Protein AF-A0A7Y9SIY5-F1 (afdb_monomer_lite)

Foldseek 3Di:
DDPLVVLVVVLQLLVLQLVCLVVVVVLVVLVVPAPDPVRSLVCSCVVVVGDSVSSVVSVVDDPVCNPPVNSVVSVVVNVVSVVVNVVVVD

Secondary structure (DSSP, 8-state):
--HHHHHHHHHHHHHHHHHHHHTHHHHHHHHHH-SSHHHHHHHHHHHHT--HHHHHHHHT--GGGGSHHHHHHHHHHHHHHHHHHHHHT-

Structure (mmCIF, N/CA/C/O backbone):
data_AF-A0A7Y9SIY5-F1
#
_entry.id   AF-A0A7Y9SIY5-F1
#
loop_
_atom_site.group_PDB
_atom_site.id
_atom_site.type_symbol
_atom_site.label_atom_id
_atom_site.label_alt_id
_atom_site.label_comp_id
_atom_site.label_asym_id
_atom_site.label_entity_id
_atom_site.label_seq_id
_atom_site.pdbx_PDB_ins_code
_atom_site.Cartn_x
_atom_site.Cartn_y
_atom_site.Cartn_z
_atom_site.occupancy
_atom_site.B_iso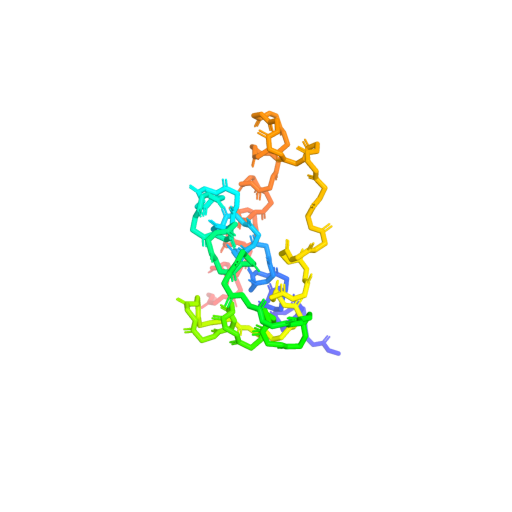_or_equiv
_atom_site.auth_seq_id
_atom_site.auth_comp_id
_atom_site.auth_asym_id
_atom_site.auth_atom_id
_atom_site.pdbx_PDB_model_num
ATOM 1 N N . MET A 1 1 ? -23.949 3.235 5.207 1.00 60.56 1 MET A N 1
ATOM 2 C CA . MET A 1 1 ? -22.765 2.435 5.580 1.00 60.56 1 MET A CA 1
ATOM 3 C C . MET A 1 1 ? -22.486 2.701 7.044 1.00 60.56 1 MET A C 1
ATOM 5 O O . MET A 1 1 ? -22.562 3.856 7.440 1.00 60.56 1 MET A O 1
ATOM 9 N N . ASP A 1 2 ? -22.266 1.647 7.822 1.00 86.69 2 ASP A N 1
ATOM 10 C CA . ASP A 1 2 ? -21.924 1.721 9.247 1.00 86.69 2 ASP A CA 1
ATOM 11 C C . ASP A 1 2 ? -20.527 2.353 9.444 1.00 86.69 2 ASP A C 1
ATOM 13 O O . ASP A 1 2 ? -19.631 2.141 8.621 1.00 86.69 2 ASP A O 1
ATOM 17 N N . GLU A 1 3 ? -20.340 3.134 10.512 1.00 86.81 3 GLU A N 1
ATOM 18 C CA . GLU A 1 3 ? -19.079 3.815 10.842 1.00 86.81 3 GLU A CA 1
ATOM 19 C C . GLU A 1 3 ? -17.920 2.817 10.942 1.00 86.81 3 GLU A C 1
ATOM 21 O O . GLU A 1 3 ? -16.831 3.064 10.416 1.00 86.81 3 GLU A O 1
ATOM 26 N N . ARG A 1 4 ? -18.175 1.643 11.525 1.00 88.00 4 ARG A N 1
ATOM 27 C CA . ARG A 1 4 ? -17.174 0.583 11.657 1.00 88.00 4 ARG A CA 1
ATOM 28 C C . ARG A 1 4 ? -16.723 0.037 10.302 1.00 88.00 4 ARG A C 1
ATOM 30 O O . ARG A 1 4 ? -15.534 -0.196 10.094 1.00 88.00 4 ARG A O 1
ATOM 37 N N . SER A 1 5 ? -17.647 -0.123 9.354 1.00 89.25 5 SER A N 1
ATOM 38 C CA . SER A 1 5 ? -17.313 -0.559 7.991 1.00 89.25 5 SER A CA 1
ATOM 39 C C . SER A 1 5 ? -16.407 0.451 7.286 1.00 89.25 5 SER A C 1
ATOM 41 O O . SER A 1 5 ? -15.486 0.054 6.574 1.00 89.25 5 SER A O 1
ATOM 43 N N . ASN A 1 6 ? -16.641 1.748 7.501 1.00 90.00 6 ASN A N 1
ATOM 44 C CA . ASN A 1 6 ? -15.793 2.799 6.941 1.00 90.00 6 ASN A CA 1
ATOM 45 C C . ASN A 1 6 ? -14.396 2.783 7.579 1.00 90.00 6 ASN A C 1
ATOM 47 O O . ASN A 1 6 ? -13.399 2.933 6.872 1.00 90.00 6 ASN A O 1
ATOM 51 N N . LEU A 1 7 ? -14.314 2.560 8.897 1.00 93.06 7 LEU A N 1
ATOM 52 C CA . LEU A 1 7 ? -13.041 2.424 9.606 1.00 93.06 7 LEU A CA 1
ATOM 53 C C . LEU A 1 7 ? -12.233 1.222 9.122 1.00 93.06 7 LEU A C 1
ATOM 55 O O . LEU A 1 7 ? -11.039 1.367 8.892 1.00 93.06 7 LEU A O 1
ATOM 59 N N . LEU A 1 8 ? -12.865 0.066 8.907 1.00 92.12 8 LEU A N 1
ATOM 60 C CA . LEU A 1 8 ? -12.184 -1.118 8.377 1.00 92.12 8 LEU A CA 1
ATOM 61 C C . LEU A 1 8 ? -11.635 -0.894 6.964 1.00 92.12 8 LEU A C 1
ATOM 63 O O . LEU A 1 8 ? -10.488 -1.245 6.694 1.00 92.12 8 LEU A O 1
ATOM 67 N N . ALA A 1 9 ? -12.419 -0.269 6.082 1.00 89.94 9 ALA A N 1
ATOM 68 C CA . ALA A 1 9 ? -11.964 0.055 4.731 1.00 89.94 9 ALA A CA 1
ATOM 69 C C . ALA A 1 9 ? -10.785 1.043 4.755 1.00 89.94 9 ALA A C 1
ATOM 71 O O . ALA A 1 9 ? -9.804 0.877 4.030 1.00 89.94 9 ALA A O 1
ATOM 72 N N . ARG A 1 10 ? -10.844 2.061 5.627 1.00 91.56 10 ARG A N 1
ATOM 73 C CA . ARG A 1 10 ? -9.740 3.013 5.792 1.00 91.56 10 ARG A CA 1
ATOM 74 C C . ARG A 1 10 ? -8.502 2.340 6.385 1.00 91.56 10 ARG A C 1
ATOM 76 O O . ARG A 1 10 ? -7.408 2.562 5.875 1.00 91.56 10 ARG A O 1
ATOM 83 N N . HIS A 1 11 ? -8.680 1.509 7.408 1.00 93.94 11 HIS A N 1
ATOM 84 C CA . HIS A 1 11 ? -7.618 0.731 8.039 1.00 93.94 11 HIS A CA 1
ATOM 85 C C . HIS A 1 11 ? -6.866 -0.119 7.014 1.00 93.94 11 HIS A C 1
ATOM 87 O O . HIS A 1 11 ? -5.641 -0.085 6.981 1.00 93.94 11 HIS A O 1
ATOM 93 N N . GLU A 1 12 ? -7.583 -0.832 6.142 1.00 90.88 12 GLU A N 1
ATOM 94 C CA . GLU A 1 12 ? -6.973 -1.660 5.101 1.00 90.88 12 GLU A CA 1
ATOM 95 C C . GLU A 1 12 ? -6.037 -0.845 4.193 1.00 90.88 12 GLU A C 1
ATOM 97 O O . GLU A 1 12 ? -4.879 -1.218 3.993 1.00 90.88 12 GLU A O 1
ATOM 102 N N . ILE A 1 13 ? -6.511 0.302 3.698 1.00 90.88 13 ILE A N 1
ATOM 103 C CA . ILE A 1 13 ? -5.739 1.169 2.798 1.00 90.88 13 ILE A CA 1
ATOM 104 C C . ILE A 1 13 ? -4.525 1.762 3.519 1.00 90.88 13 ILE A C 1
ATOM 106 O O . ILE A 1 13 ? -3.407 1.696 3.007 1.00 90.88 13 ILE A O 1
ATOM 110 N N . VAL A 1 14 ? -4.724 2.335 4.711 1.00 94.06 14 VAL A N 1
ATOM 111 C CA . VAL A 1 14 ? -3.650 3.005 5.464 1.00 94.06 14 VAL A CA 1
ATOM 112 C C . VAL A 1 14 ? -2.587 1.996 5.905 1.00 94.06 14 VAL A C 1
ATOM 114 O O . VAL A 1 14 ? -1.393 2.279 5.809 1.00 94.06 14 VAL A O 1
ATOM 117 N N . ARG A 1 15 ? -2.991 0.782 6.294 1.00 94.31 15 ARG A N 1
ATOM 118 C CA . ARG A 1 15 ? -2.066 -0.305 6.629 1.00 94.31 15 ARG A CA 1
ATOM 119 C C . ARG A 1 15 ? -1.238 -0.744 5.423 1.00 94.31 15 ARG A C 1
ATOM 121 O O . ARG A 1 15 ? -0.026 -0.914 5.549 1.00 94.31 15 ARG A O 1
ATOM 128 N N . ALA A 1 16 ? -1.864 -0.898 4.257 1.00 92.06 16 ALA A N 1
ATOM 129 C CA . ALA A 1 16 ? -1.157 -1.227 3.022 1.00 92.06 16 ALA A CA 1
ATOM 130 C C . ALA A 1 16 ? -0.156 -0.125 2.629 1.00 92.06 16 ALA A C 1
ATOM 132 O O . ALA A 1 16 ? 0.976 -0.420 2.243 1.00 92.06 16 ALA A O 1
ATOM 133 N N . TYR A 1 17 ? -0.539 1.145 2.798 1.00 93.81 17 TYR A N 1
ATOM 134 C CA . TYR A 1 17 ? 0.340 2.296 2.575 1.00 93.81 17 TYR A CA 1
ATOM 135 C C . TYR A 1 17 ? 1.544 2.272 3.509 1.00 93.81 17 TYR A C 1
ATOM 137 O O . TYR A 1 17 ? 2.675 2.400 3.047 1.00 93.81 17 TYR A O 1
ATOM 145 N N . MET A 1 18 ? 1.316 2.076 4.809 1.00 95.50 18 MET A N 1
ATOM 146 C CA . MET A 1 18 ? 2.389 2.010 5.797 1.00 95.50 18 MET A CA 1
ATOM 147 C C . MET A 1 18 ? 3.372 0.883 5.465 1.00 95.50 18 MET A C 1
ATOM 149 O O . MET A 1 18 ? 4.581 1.104 5.426 1.00 95.50 18 MET A O 1
ATOM 153 N N . TYR A 1 19 ? 2.851 -0.294 5.115 1.00 92.06 19 TYR A N 1
ATOM 154 C CA . TYR A 1 19 ? 3.678 -1.419 4.698 1.00 92.06 19 TYR A CA 1
ATOM 155 C C . TYR A 1 19 ? 4.527 -1.081 3.462 1.00 92.06 19 TYR A C 1
ATOM 157 O O . TYR A 1 19 ? 5.719 -1.390 3.431 1.00 92.06 19 TYR A O 1
ATOM 165 N N . ALA A 1 20 ? 3.948 -0.432 2.447 1.00 93.75 20 ALA A N 1
ATOM 166 C CA . ALA A 1 20 ? 4.678 -0.019 1.250 1.00 93.75 20 ALA A CA 1
ATOM 167 C C . ALA A 1 20 ? 5.778 1.011 1.552 1.00 93.75 20 ALA A C 1
ATOM 169 O O . ALA A 1 20 ? 6.868 0.915 0.986 1.00 93.75 20 ALA A O 1
ATOM 170 N N . LEU A 1 21 ? 5.523 1.955 2.465 1.00 94.69 21 LEU A N 1
ATOM 171 C CA . LEU A 1 21 ? 6.515 2.936 2.913 1.00 94.69 21 LEU A CA 1
ATOM 172 C C . LEU A 1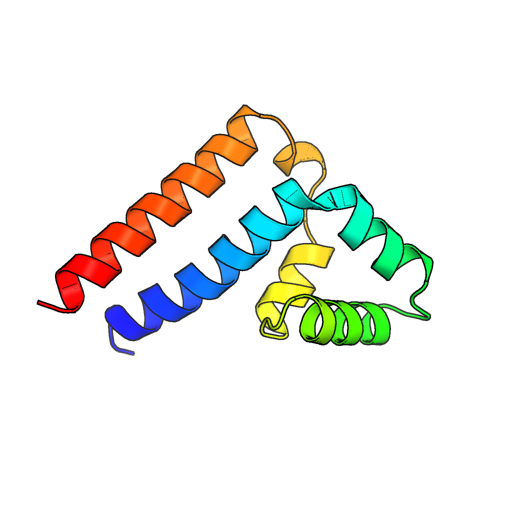 21 ? 7.709 2.263 3.608 1.00 94.69 21 LEU A C 1
ATOM 174 O O . LEU A 1 21 ? 8.851 2.649 3.370 1.00 94.69 21 LEU A O 1
ATOM 178 N N . GLU A 1 22 ? 7.462 1.224 4.407 1.00 93.44 22 GLU A N 1
ATOM 179 C CA . GLU A 1 22 ? 8.509 0.456 5.101 1.00 93.44 22 GLU A CA 1
ATOM 180 C C . GLU A 1 22 ? 9.251 -0.528 4.185 1.00 93.44 22 GLU A C 1
ATOM 182 O O . GLU A 1 22 ? 10.388 -0.905 4.465 1.00 93.44 22 GLU A O 1
ATOM 187 N N . ASN A 1 23 ? 8.633 -0.934 3.072 1.00 93.19 23 ASN A N 1
ATOM 188 C CA . ASN A 1 23 ? 9.136 -1.981 2.181 1.00 93.19 23 ASN A CA 1
ATOM 189 C C . ASN A 1 23 ? 9.328 -1.495 0.735 1.00 93.19 23 ASN A C 1
ATOM 191 O O . ASN A 1 23 ? 9.199 -2.285 -0.206 1.00 93.19 23 ASN A O 1
ATOM 195 N N . LEU A 1 24 ? 9.675 -0.217 0.538 1.00 93.62 24 LEU A N 1
ATOM 196 C CA . LEU A 1 24 ? 9.820 0.390 -0.793 1.00 93.62 24 LEU A CA 1
ATOM 197 C C . LEU A 1 24 ? 10.670 -0.438 -1.776 1.00 93.62 24 LEU A C 1
ATOM 199 O O . LEU A 1 24 ? 10.219 -0.632 -2.906 1.00 93.62 24 LEU A O 1
ATOM 203 N N . PRO A 1 25 ? 11.845 -0.989 -1.402 1.00 95.12 25 PRO A N 1
ATOM 204 C CA . PRO A 1 25 ? 12.639 -1.788 -2.337 1.00 95.12 25 PRO A CA 1
ATOM 205 C C . PRO A 1 25 ? 11.876 -2.997 -2.896 1.00 95.12 25 PRO A C 1
ATOM 207 O O . PRO A 1 25 ? 12.028 -3.341 -4.066 1.00 95.12 25 PRO A O 1
ATOM 210 N N . LYS A 1 26 ? 11.011 -3.616 -2.083 1.00 95.44 26 LYS A N 1
ATOM 211 C CA . LYS A 1 26 ? 10.185 -4.757 -2.492 1.00 95.44 26 LYS A CA 1
ATOM 212 C C . LYS A 1 26 ? 9.083 -4.326 -3.459 1.00 95.44 26 LYS A C 1
ATOM 214 O O . LYS A 1 26 ? 8.857 -5.012 -4.450 1.00 95.44 26 LYS A O 1
ATOM 219 N N . VAL A 1 27 ? 8.447 -3.178 -3.210 1.00 95.31 27 VAL A N 1
ATOM 220 C CA . VAL A 1 27 ? 7.456 -2.585 -4.126 1.00 95.31 27 VAL A CA 1
ATOM 221 C C . VAL A 1 27 ? 8.101 -2.279 -5.479 1.00 95.31 27 VAL A C 1
ATOM 223 O O . VAL A 1 27 ? 7.596 -2.708 -6.514 1.00 95.31 27 VAL A O 1
ATOM 226 N N . LEU A 1 28 ? 9.268 -1.627 -5.480 1.00 95.81 28 LEU A N 1
ATOM 227 C CA . LEU A 1 28 ? 9.996 -1.306 -6.709 1.00 95.81 28 LEU A CA 1
ATOM 228 C C . LEU A 1 28 ? 10.422 -2.559 -7.482 1.00 95.81 28 LEU A C 1
ATOM 230 O O . LEU A 1 28 ? 10.345 -2.564 -8.707 1.00 95.81 28 LEU A O 1
ATOM 234 N N . ALA A 1 29 ? 10.821 -3.631 -6.794 1.00 97.25 29 ALA A N 1
ATOM 235 C CA . ALA A 1 29 ? 11.162 -4.898 -7.438 1.00 97.25 29 ALA A CA 1
ATOM 236 C C . ALA A 1 29 ? 9.956 -5.542 -8.148 1.00 97.25 29 ALA A C 1
ATOM 238 O O . ALA A 1 29 ? 10.111 -6.109 -9.235 1.00 97.25 29 ALA A O 1
ATOM 239 N N . VAL A 1 30 ? 8.750 -5.433 -7.576 1.00 96.94 30 VAL A N 1
ATOM 240 C CA . VAL A 1 30 ? 7.514 -5.862 -8.248 1.00 96.94 30 VAL A CA 1
ATOM 241 C C . VAL A 1 30 ? 7.285 -5.019 -9.494 1.00 96.94 30 VAL A C 1
ATOM 243 O O . VAL A 1 30 ? 7.160 -5.585 -10.578 1.00 96.94 30 VAL A O 1
ATOM 246 N N . CYS A 1 31 ? 7.311 -3.690 -9.379 1.00 95.94 31 CYS A N 1
ATOM 247 C CA . CYS A 1 31 ? 7.102 -2.799 -10.522 1.00 95.94 31 CYS A CA 1
ATOM 248 C C . CYS A 1 31 ? 8.115 -3.063 -11.647 1.00 95.94 31 CYS A C 1
ATOM 250 O O . CYS A 1 31 ? 7.728 -3.211 -12.799 1.00 95.94 31 CYS A O 1
ATOM 252 N N . ALA A 1 32 ? 9.397 -3.212 -11.308 1.00 97.56 32 ALA A N 1
ATOM 253 C CA . ALA A 1 32 ? 10.473 -3.443 -12.272 1.00 97.56 32 ALA A CA 1
ATOM 254 C C . ALA A 1 32 ? 10.377 -4.788 -13.012 1.00 97.56 32 ALA A C 1
ATOM 256 O O . ALA A 1 32 ? 10.977 -4.948 -14.071 1.00 97.56 32 ALA A O 1
ATOM 257 N N . SER A 1 33 ? 9.656 -5.762 -12.452 1.00 97.31 33 SER A N 1
ATOM 258 C CA . SER A 1 33 ? 9.465 -7.088 -13.054 1.00 97.31 33 SER A CA 1
ATOM 259 C C . SER A 1 33 ? 8.064 -7.304 -13.632 1.00 97.31 33 SER A C 1
ATOM 261 O O . SER A 1 33 ? 7.779 -8.402 -14.102 1.00 97.31 33 SER A O 1
ATOM 263 N N . SER A 1 34 ? 7.185 -6.301 -13.559 1.00 98.12 34 SER A N 1
ATOM 264 C CA . SER A 1 34 ? 5.810 -6.391 -14.065 1.00 98.12 34 SER A CA 1
ATOM 265 C C . SER A 1 34 ? 5.740 -5.962 -15.525 1.00 98.12 34 SER A C 1
ATOM 267 O O . SER A 1 34 ? 6.505 -5.104 -15.964 1.00 98.12 34 SER A O 1
ATOM 269 N N . ARG A 1 35 ? 4.824 -6.563 -16.287 1.00 97.75 35 ARG A N 1
ATOM 270 C CA . ARG A 1 35 ? 4.664 -6.265 -17.721 1.00 97.75 35 ARG A CA 1
ATOM 271 C C . ARG A 1 35 ? 3.972 -4.930 -17.973 1.00 97.75 35 ARG A C 1
ATOM 273 O O . ARG A 1 35 ? 4.336 -4.219 -18.904 1.00 97.75 35 ARG A O 1
ATOM 280 N N . ASP A 1 36 ? 2.970 -4.623 -17.162 1.00 97.56 36 ASP A N 1
ATOM 281 C CA . ASP A 1 36 ? 2.119 -3.443 -17.263 1.00 97.56 36 ASP A CA 1
ATOM 282 C C . ASP A 1 36 ? 1.527 -3.089 -15.884 1.00 97.56 36 ASP A C 1
ATOM 284 O O . ASP A 1 36 ? 1.815 -3.741 -14.875 1.00 97.56 36 ASP A O 1
ATOM 288 N N . GLU A 1 37 ? 0.727 -2.022 -15.829 1.00 96.00 37 GLU A N 1
ATOM 289 C CA . GLU A 1 37 ? 0.080 -1.546 -14.599 1.00 96.00 37 GLU A CA 1
ATOM 290 C C . GLU A 1 37 ? -0.869 -2.596 -14.003 1.00 96.00 37 GLU A C 1
ATOM 292 O O . GLU A 1 37 ? -0.859 -2.814 -12.793 1.00 96.00 37 GLU A O 1
ATOM 297 N N . THR A 1 38 ? -1.642 -3.297 -14.837 1.00 97.31 38 THR A N 1
ATOM 298 C CA . THR A 1 38 ? -2.587 -4.328 -14.385 1.00 97.31 38 THR A CA 1
ATOM 299 C C . THR A 1 38 ? -1.862 -5.513 -13.744 1.00 97.31 38 THR A C 1
ATOM 301 O O . THR A 1 38 ? -2.269 -5.987 -12.682 1.00 97.31 38 THR A O 1
ATOM 304 N N . ASP A 1 39 ? -0.758 -5.960 -14.342 1.00 98.06 39 ASP A N 1
ATOM 305 C CA . ASP A 1 39 ? 0.118 -6.994 -13.791 1.00 98.06 39 ASP A CA 1
ATOM 306 C C . ASP A 1 39 ? 0.758 -6.539 -12.471 1.00 98.06 39 ASP A C 1
ATOM 308 O O . ASP A 1 39 ? 0.756 -7.285 -11.492 1.00 98.06 39 ASP A O 1
ATOM 312 N N . ALA A 1 40 ? 1.231 -5.291 -12.390 1.00 97.62 40 ALA A N 1
ATOM 313 C CA . ALA A 1 40 ? 1.785 -4.741 -11.154 1.00 97.62 40 ALA A CA 1
ATOM 314 C C . ALA A 1 40 ? 0.746 -4.716 -10.022 1.00 97.62 40 ALA A C 1
ATOM 316 O O . ALA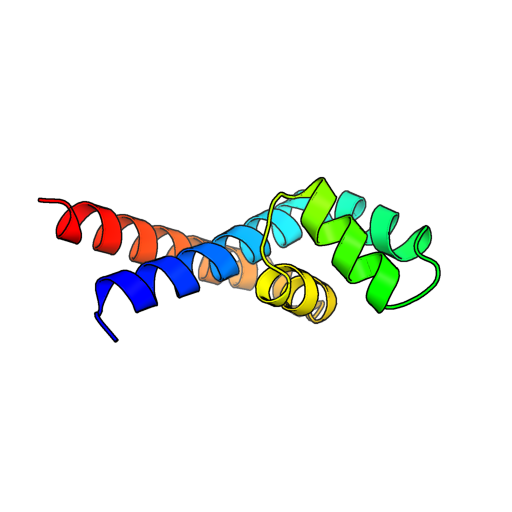 A 1 40 ? 1.045 -5.165 -8.913 1.00 97.62 40 ALA A O 1
ATOM 317 N N . VAL A 1 41 ? -0.483 -4.261 -10.297 1.00 97.31 41 VAL A N 1
ATOM 318 C CA . VAL A 1 41 ? -1.593 -4.286 -9.332 1.00 97.31 41 VAL A CA 1
ATOM 319 C C . VAL A 1 41 ? -1.844 -5.710 -8.849 1.00 97.31 41 VAL A C 1
ATOM 321 O O . VAL A 1 41 ? -1.837 -5.953 -7.642 1.00 97.31 41 VAL A O 1
ATOM 324 N N . GLN A 1 42 ? -2.016 -6.667 -9.763 1.00 97.69 42 GLN A N 1
ATOM 325 C CA . GLN A 1 42 ? -2.303 -8.053 -9.395 1.00 97.69 42 GLN A CA 1
ATOM 326 C C . GLN A 1 42 ? -1.182 -8.665 -8.544 1.00 97.69 42 GLN A C 1
ATOM 328 O O . GLN A 1 42 ? -1.447 -9.283 -7.513 1.00 97.69 42 GLN A O 1
ATOM 333 N N . ARG A 1 43 ? 0.078 -8.431 -8.914 1.00 97.44 43 ARG A N 1
ATOM 334 C CA . ARG A 1 43 ? 1.236 -8.952 -8.178 1.00 97.44 43 ARG A CA 1
ATOM 335 C C . ARG A 1 43 ? 1.386 -8.316 -6.800 1.00 97.44 43 ARG A C 1
ATOM 337 O O . ARG A 1 43 ? 1.734 -9.017 -5.854 1.00 97.44 43 ARG A O 1
ATOM 344 N N . LEU A 1 44 ? 1.104 -7.021 -6.651 1.00 95.25 44 LEU A N 1
ATOM 345 C CA . LEU A 1 44 ? 1.089 -6.358 -5.342 1.00 95.25 44 LEU A CA 1
ATOM 346 C C . LEU A 1 44 ? -0.028 -6.905 -4.447 1.00 95.25 44 LEU A C 1
ATOM 348 O O . LEU A 1 44 ? 0.215 -7.155 -3.266 1.00 95.25 44 LEU A O 1
ATOM 352 N N . ARG A 1 45 ? -1.222 -7.142 -5.006 1.00 95.56 45 ARG A N 1
ATOM 353 C CA . ARG A 1 45 ? -2.338 -7.766 -4.279 1.00 95.56 45 ARG A CA 1
ATOM 354 C C . ARG A 1 45 ? -1.957 -9.133 -3.737 1.00 95.56 45 ARG A C 1
ATOM 356 O O . ARG A 1 45 ? -2.159 -9.386 -2.555 1.00 95.56 45 ARG A O 1
ATOM 363 N N . GLU A 1 46 ? -1.393 -9.994 -4.579 1.00 94.38 46 GLU A N 1
ATOM 364 C CA . GLU A 1 46 ? -0.989 -11.349 -4.193 1.00 94.38 46 GLU A CA 1
ATOM 365 C C . GLU A 1 46 ? 0.159 -11.336 -3.181 1.00 94.38 46 GLU A C 1
ATOM 367 O O . GLU A 1 46 ? 0.108 -12.031 -2.168 1.00 94.38 46 GLU A O 1
ATOM 372 N N . LEU A 1 47 ? 1.183 -10.513 -3.422 1.00 90.19 47 LEU A N 1
ATOM 373 C CA . LEU A 1 47 ? 2.376 -10.457 -2.580 1.00 90.19 47 LEU A CA 1
ATOM 374 C C . LEU A 1 47 ? 2.091 -9.914 -1.177 1.00 90.19 47 LEU A C 1
ATOM 376 O O . LEU A 1 47 ? 2.766 -10.305 -0.221 1.00 90.19 47 LEU A O 1
ATOM 380 N N . PHE A 1 48 ? 1.137 -8.990 -1.064 1.00 86.88 48 PHE A N 1
ATOM 381 C CA . PHE A 1 48 ? 0.830 -8.299 0.187 1.00 86.88 48 PHE A CA 1
ATOM 382 C C . PHE A 1 48 ? -0.521 -8.681 0.793 1.00 86.88 48 PHE A C 1
ATOM 384 O O . PHE A 1 48 ? -0.814 -8.247 1.903 1.00 86.88 48 PHE A O 1
ATOM 391 N N . ASN A 1 49 ? -1.303 -9.529 0.120 1.00 90.44 49 ASN A N 1
ATOM 392 C CA . ASN A 1 49 ? -2.651 -9.932 0.521 1.00 90.44 49 ASN A CA 1
ATOM 393 C C . ASN A 1 49 ? -3.561 -8.723 0.821 1.00 90.44 49 ASN A C 1
ATOM 395 O O . ASN A 1 49 ? -4.133 -8.604 1.905 1.00 90.44 49 ASN A O 1
ATOM 399 N N . ILE A 1 50 ? -3.646 -7.807 -0.145 1.00 91.31 50 ILE A N 1
ATOM 400 C CA . ILE A 1 50 ? -4.400 -6.546 -0.055 1.00 91.31 50 ILE A CA 1
ATOM 401 C C . ILE A 1 50 ? -5.443 -6.437 -1.172 1.00 91.31 50 ILE A C 1
ATOM 403 O O . ILE A 1 50 ? -5.333 -7.097 -2.212 1.00 91.31 50 ILE A O 1
ATOM 407 N N . SER A 1 51 ? -6.452 -5.581 -0.986 1.00 92.88 51 SER A N 1
ATOM 408 C CA . SER A 1 51 ? -7.391 -5.250 -2.060 1.00 92.88 51 SER A CA 1
ATOM 409 C C . SER A 1 51 ? -6.722 -4.552 -3.242 1.00 92.88 51 SER A C 1
ATOM 411 O O . SER A 1 51 ? -5.636 -3.977 -3.165 1.00 92.88 51 SER A O 1
ATOM 413 N N . GLU A 1 52 ? -7.438 -4.569 -4.360 1.00 94.19 52 GLU A N 1
ATOM 414 C CA . GLU A 1 52 ? -7.072 -3.851 -5.577 1.00 94.19 52 GLU A CA 1
ATOM 415 C C . GLU A 1 52 ? -6.951 -2.343 -5.359 1.00 94.19 52 GLU A C 1
ATOM 417 O O . GLU A 1 52 ? -5.996 -1.736 -5.828 1.00 94.19 52 GLU A O 1
ATOM 422 N N . ILE A 1 53 ? -7.862 -1.760 -4.574 1.00 91.75 53 ILE A N 1
ATOM 423 C CA . ILE A 1 53 ? -7.854 -0.330 -4.239 1.00 91.75 53 ILE A CA 1
ATOM 424 C C . ILE A 1 53 ? -6.578 0.029 -3.469 1.00 91.75 53 ILE A C 1
ATOM 426 O O . ILE A 1 53 ? -5.941 1.044 -3.750 1.00 91.75 53 ILE A O 1
ATOM 430 N N . ALA A 1 54 ? -6.180 -0.808 -2.510 1.00 92.50 54 ALA A N 1
ATOM 431 C CA . ALA A 1 54 ? -4.951 -0.604 -1.757 1.00 92.50 54 ALA A CA 1
ATOM 432 C C . ALA A 1 54 ? -3.702 -0.749 -2.645 1.00 92.50 54 ALA A C 1
ATOM 434 O O . ALA A 1 54 ? -2.789 0.072 -2.550 1.00 92.50 54 ALA A O 1
ATOM 435 N N . ALA A 1 55 ? -3.670 -1.749 -3.531 1.00 95.25 55 ALA A N 1
ATOM 436 C CA . ALA A 1 55 ? -2.567 -1.956 -4.469 1.00 95.25 55 ALA A CA 1
ATOM 437 C C . ALA A 1 55 ? -2.413 -0.793 -5.466 1.00 95.25 55 ALA A C 1
ATOM 439 O O . ALA A 1 55 ? -1.302 -0.295 -5.652 1.00 95.25 55 ALA A O 1
ATOM 440 N N . ASP A 1 56 ? -3.514 -0.314 -6.049 1.00 94.56 56 ASP A N 1
ATOM 441 C CA . ASP A 1 56 ? -3.521 0.870 -6.919 1.00 94.56 56 ASP A CA 1
ATOM 442 C C . ASP A 1 56 ? -3.037 2.119 -6.163 1.00 94.56 56 ASP A C 1
ATOM 444 O O . ASP A 1 56 ? -2.186 2.868 -6.648 1.00 94.56 56 ASP A O 1
ATOM 448 N N . GLY A 1 57 ? -3.485 2.303 -4.918 1.00 92.62 57 GLY A N 1
ATOM 449 C CA . GLY A 1 57 ? -3.025 3.405 -4.078 1.00 92.62 57 GLY A CA 1
ATOM 450 C C . GLY A 1 57 ? -1.517 3.372 -3.787 1.00 92.62 57 GLY A C 1
ATOM 451 O O . GLY A 1 57 ? -0.867 4.421 -3.814 1.00 92.62 57 GLY A O 1
ATOM 452 N N . ILE A 1 58 ? -0.933 2.183 -3.585 1.00 94.25 58 ILE A N 1
ATOM 453 C CA . ILE A 1 58 ? 0.523 2.012 -3.437 1.00 94.25 58 ILE A CA 1
ATOM 454 C C . ILE A 1 58 ? 1.258 2.463 -4.704 1.00 94.25 58 ILE A C 1
ATOM 456 O O . ILE A 1 58 ? 2.249 3.187 -4.603 1.00 94.25 58 ILE A O 1
ATOM 460 N N . LEU A 1 59 ? 0.779 2.080 -5.892 1.00 94.81 59 LEU A N 1
ATOM 461 C CA . LEU A 1 59 ? 1.399 2.474 -7.165 1.00 94.81 59 LEU A CA 1
ATOM 462 C C . LEU A 1 59 ? 1.357 3.989 -7.403 1.00 94.81 59 LEU A C 1
ATOM 464 O O . LEU A 1 59 ? 2.228 4.535 -8.079 1.00 94.81 59 LEU A O 1
ATOM 468 N N . ARG A 1 60 ? 0.379 4.682 -6.813 1.00 93.81 60 ARG A N 1
ATOM 469 C CA . ARG A 1 60 ? 0.214 6.142 -6.894 1.00 93.81 60 ARG A CA 1
ATOM 470 C C . ARG A 1 60 ? 0.926 6.904 -5.770 1.00 93.81 60 ARG A C 1
ATOM 472 O O . ARG A 1 60 ? 0.756 8.124 -5.662 1.00 93.81 60 ARG A O 1
ATOM 479 N N . LEU A 1 61 ? 1.716 6.232 -4.924 1.00 92.81 61 LEU A N 1
ATOM 480 C CA . LEU A 1 61 ? 2.467 6.898 -3.861 1.00 92.81 61 LEU A CA 1
ATOM 481 C C . LEU A 1 61 ? 3.447 7.921 -4.436 1.00 92.81 61 LEU A C 1
ATOM 483 O O . LEU A 1 61 ? 4.310 7.632 -5.261 1.00 92.81 61 LEU A O 1
ATOM 487 N N . GLN A 1 62 ? 3.340 9.145 -3.937 1.00 94.19 62 GLN A N 1
ATOM 488 C CA . GLN A 1 62 ? 4.257 10.219 -4.287 1.00 94.19 62 GLN A CA 1
ATOM 489 C C . GLN A 1 62 ? 5.541 10.107 -3.465 1.00 94.19 62 GLN A C 1
ATOM 491 O O . GLN A 1 62 ? 5.487 9.873 -2.259 1.00 94.19 62 GLN A O 1
ATOM 496 N N . VAL A 1 63 ? 6.690 10.387 -4.089 1.00 94.12 63 VAL A N 1
ATOM 497 C CA . VAL A 1 63 ? 8.023 10.335 -3.449 1.00 94.12 63 VAL A CA 1
ATOM 498 C C . VAL A 1 63 ? 8.099 11.177 -2.163 1.00 94.12 63 VAL A C 1
ATOM 500 O O . VAL A 1 63 ? 8.788 10.813 -1.214 1.00 94.12 63 VAL A O 1
ATOM 503 N N . ILE A 1 64 ? 7.326 12.265 -2.073 1.00 95.56 64 ILE A N 1
ATOM 504 C CA . ILE A 1 64 ? 7.233 13.104 -0.867 1.00 95.56 64 ILE A CA 1
ATOM 505 C C . ILE A 1 64 ? 6.789 12.318 0.383 1.00 95.56 64 ILE A C 1
ATOM 507 O O . ILE A 1 64 ? 7.155 12.679 1.498 1.00 95.56 64 ILE A O 1
ATOM 511 N N . ARG A 1 65 ? 6.030 11.224 0.221 1.00 93.75 65 ARG A N 1
ATOM 512 C CA . ARG A 1 65 ? 5.496 10.414 1.329 1.00 93.75 65 ARG A CA 1
ATOM 513 C C . ARG A 1 65 ? 6.562 9.611 2.074 1.00 93.75 65 ARG A C 1
ATOM 515 O O . ARG A 1 65 ? 6.293 9.178 3.186 1.00 93.75 65 ARG A O 1
ATOM 522 N N . PHE A 1 66 ? 7.760 9.467 1.508 1.00 94.50 66 PHE A N 1
ATOM 523 C CA . PHE A 1 66 ? 8.888 8.778 2.145 1.00 94.50 66 PHE A CA 1
ATOM 524 C C . PHE A 1 66 ? 9.714 9.686 3.069 1.00 94.50 66 PHE A C 1
ATOM 526 O O . PHE A 1 66 ? 10.650 9.220 3.715 1.00 94.50 66 PH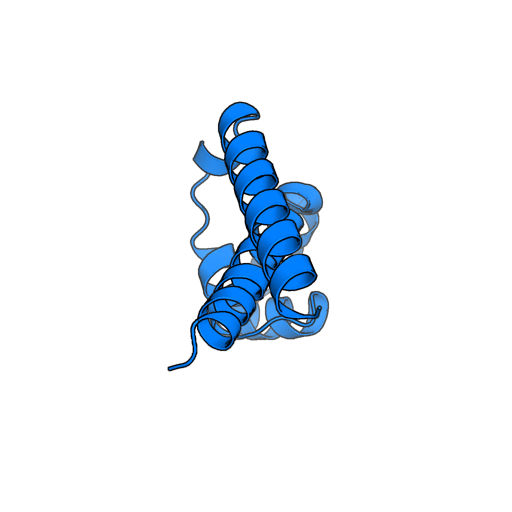E A O 1
ATOM 533 N N . ILE A 1 67 ? 9.386 10.980 3.160 1.00 96.31 67 ILE A N 1
ATOM 534 C CA . ILE A 1 67 ? 9.999 11.875 4.149 1.00 96.31 67 ILE A CA 1
ATOM 535 C C . ILE A 1 67 ? 9.594 11.402 5.557 1.00 96.31 67 ILE A C 1
ATOM 537 O O . ILE A 1 67 ? 8.407 11.143 5.766 1.00 96.31 67 ILE A O 1
ATOM 541 N N . PRO A 1 68 ? 10.516 11.349 6.542 1.00 96.00 68 PRO A N 1
ATOM 542 C CA . PRO A 1 68 ? 10.221 10.839 7.885 1.00 96.00 68 PRO A CA 1
ATOM 543 C C . PRO A 1 68 ? 8.978 11.454 8.539 1.00 96.00 68 PRO A C 1
ATOM 545 O O . PRO A 1 68 ? 8.161 10.738 9.106 1.00 96.00 68 PRO A O 1
ATOM 548 N N . GLU A 1 69 ? 8.785 12.766 8.394 1.00 97.25 69 GLU A N 1
ATOM 549 C CA . GLU A 1 69 ? 7.592 13.457 8.895 1.00 97.25 69 GLU A CA 1
ATOM 550 C C . GLU A 1 69 ? 6.295 12.930 8.253 1.00 97.25 69 GLU A C 1
ATOM 552 O O . GLU A 1 69 ? 5.279 12.778 8.927 1.00 97.25 69 GLU A O 1
ATOM 557 N N . GLN A 1 70 ? 6.308 12.636 6.949 1.00 96.62 70 GLN A N 1
ATOM 558 C CA . GLN A 1 70 ? 5.138 12.101 6.248 1.00 96.62 70 GLN A CA 1
ATOM 559 C C . GLN A 1 70 ? 4.852 10.655 6.657 1.00 96.62 70 GLN A C 1
ATOM 561 O O . GLN A 1 70 ? 3.687 10.307 6.838 1.00 96.62 70 GLN A O 1
ATOM 566 N N . ILE A 1 71 ? 5.897 9.846 6.846 1.00 96.44 71 ILE A N 1
ATOM 567 C CA . ILE A 1 71 ? 5.773 8.478 7.363 1.00 96.44 71 ILE A CA 1
ATOM 568 C C . ILE A 1 71 ? 5.139 8.500 8.758 1.00 96.44 71 ILE A C 1
ATOM 57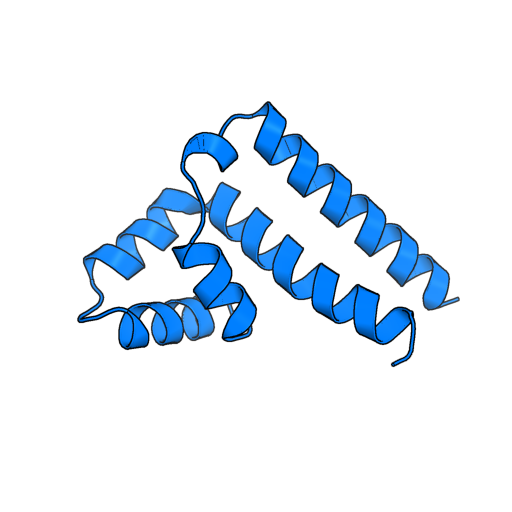0 O O . ILE A 1 71 ? 4.194 7.757 9.010 1.00 96.44 71 ILE A O 1
ATOM 574 N N . GLU A 1 72 ? 5.601 9.385 9.644 1.00 97.00 72 GLU A N 1
ATOM 575 C CA . GLU A 1 72 ? 5.064 9.477 11.004 1.00 97.00 72 GLU A CA 1
ATOM 576 C C . GLU A 1 72 ? 3.591 9.908 11.021 1.00 97.00 72 GLU A C 1
ATOM 578 O O . GLU A 1 72 ? 2.800 9.384 11.801 1.00 97.00 72 GLU A O 1
ATOM 583 N N . ARG A 1 73 ? 3.175 10.790 10.103 1.00 96.12 73 ARG A N 1
ATOM 584 C CA . ARG A 1 73 ? 1.755 11.149 9.944 1.00 96.12 73 ARG A CA 1
ATOM 585 C C . ARG A 1 73 ? 0.894 9.946 9.552 1.00 96.12 73 ARG A C 1
ATOM 587 O O . ARG A 1 73 ? -0.178 9.768 10.121 1.00 96.12 73 ARG A O 1
ATOM 594 N N . VAL A 1 74 ? 1.355 9.124 8.607 1.00 95.44 74 VAL A N 1
ATOM 595 C CA . VAL A 1 74 ? 0.637 7.903 8.190 1.00 95.44 74 VAL A CA 1
ATOM 596 C C . VAL A 1 74 ? 0.588 6.886 9.332 1.00 95.44 74 VAL A C 1
ATOM 598 O O . VAL A 1 74 ? -0.457 6.288 9.574 1.00 95.44 74 VAL A O 1
ATOM 601 N N . ARG A 1 75 ? 1.687 6.733 10.079 1.00 97.00 75 ARG A N 1
ATOM 602 C CA . ARG A 1 75 ? 1.755 5.870 11.264 1.00 97.00 75 ARG A CA 1
ATOM 603 C C . ARG A 1 75 ? 0.781 6.314 12.357 1.00 97.00 75 ARG A C 1
ATOM 605 O O . ARG A 1 75 ? 0.069 5.478 12.903 1.00 97.00 75 ARG A O 1
ATOM 612 N N . SER A 1 76 ? 0.716 7.613 12.649 1.00 97.38 76 SER A N 1
ATOM 613 C CA . SER A 1 76 ? -0.240 8.164 13.616 1.00 97.38 76 SER A CA 1
ATOM 614 C C . SER A 1 76 ? -1.682 7.920 13.175 1.00 97.38 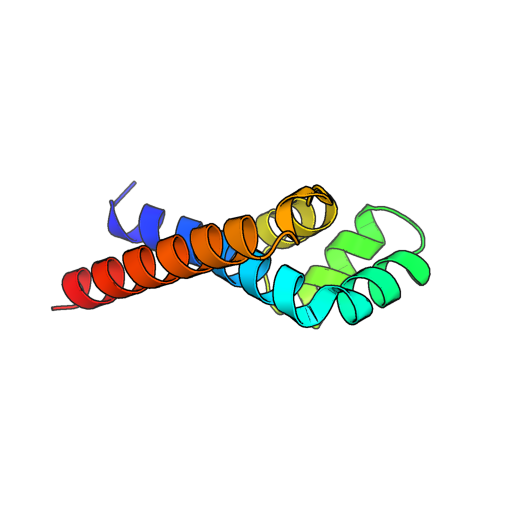76 SER A C 1
ATOM 616 O O . SER A 1 76 ? -2.489 7.477 13.984 1.00 97.38 76 SER A O 1
ATOM 618 N N . GLU A 1 77 ? -1.998 8.140 11.893 1.00 96.12 77 GLU A N 1
ATOM 619 C CA . GLU A 1 77 ? -3.335 7.860 11.355 1.00 96.12 77 GLU A CA 1
ATOM 620 C C . GLU A 1 77 ? -3.709 6.380 11.525 1.00 96.12 77 GLU A C 1
ATOM 622 O O . GLU A 1 77 ? -4.827 6.073 11.941 1.00 96.12 77 GLU A O 1
ATOM 627 N N . LEU A 1 78 ? -2.781 5.461 11.237 1.00 96.62 78 LEU A N 1
ATOM 628 C CA . LEU A 1 78 ? -3.012 4.029 11.419 1.00 96.62 78 LEU A CA 1
ATOM 629 C C . LEU A 1 78 ? -3.320 3.695 12.883 1.00 96.62 78 LEU A C 1
ATOM 631 O O . LEU A 1 78 ? -4.328 3.044 13.154 1.00 96.62 78 LEU A O 1
ATOM 635 N N . ASN A 1 79 ? -2.505 4.202 13.811 1.00 97.06 79 ASN A N 1
ATOM 636 C CA . ASN A 1 79 ? -2.698 3.997 15.246 1.00 97.06 79 ASN A CA 1
ATOM 637 C C . ASN A 1 79 ? -4.063 4.530 15.718 1.00 97.06 79 ASN A C 1
ATOM 639 O O . ASN A 1 79 ? -4.760 3.862 16.481 1.00 97.06 79 ASN A O 1
ATOM 643 N N . ASP A 1 80 ? -4.478 5.708 15.245 1.00 96.69 80 ASP A N 1
ATOM 644 C CA . ASP A 1 80 ? -5.774 6.300 15.593 1.00 96.69 80 ASP A CA 1
ATOM 645 C C . ASP A 1 80 ? -6.948 5.442 15.105 1.00 96.69 80 ASP A C 1
ATOM 647 O O . ASP A 1 80 ? -7.934 5.245 15.824 1.00 96.69 80 ASP A O 1
ATOM 651 N N . ILE A 1 81 ? -6.847 4.899 13.889 1.00 95.75 81 ILE A N 1
ATOM 652 C CA . ILE A 1 81 ? -7.859 4.000 13.330 1.00 95.75 81 ILE A CA 1
ATOM 653 C C . ILE A 1 81 ? -7.926 2.694 14.129 1.00 95.75 81 ILE A C 1
ATOM 655 O O . ILE A 1 81 ? -9.022 2.252 14.477 1.00 95.75 81 ILE A O 1
ATOM 659 N N . GLU A 1 82 ? -6.779 2.093 14.450 1.00 95.38 82 GLU A N 1
ATOM 660 C CA . GLU A 1 82 ? -6.698 0.863 15.246 1.00 95.38 82 GLU A CA 1
ATOM 661 C C . GLU A 1 82 ? -7.296 1.054 16.649 1.00 95.38 82 GLU A C 1
ATOM 663 O O . GLU A 1 82 ? -8.073 0.213 17.110 1.00 95.38 82 GLU A O 1
ATOM 668 N N . MET A 1 83 ? -7.029 2.193 17.300 1.00 95.12 83 MET A N 1
ATOM 669 C CA . MET A 1 83 ? -7.641 2.539 18.588 1.00 95.12 83 MET A CA 1
ATOM 670 C C . MET A 1 83 ? -9.168 2.647 18.495 1.00 95.12 83 MET A C 1
ATOM 672 O O . MET A 1 83 ? -9.874 2.109 19.350 1.00 95.12 83 MET A O 1
ATOM 676 N N . ARG A 1 84 ? -9.695 3.318 17.463 1.00 94.12 84 ARG A N 1
ATOM 677 C CA . ARG A 1 84 ? -11.148 3.465 17.261 1.00 94.12 84 ARG A CA 1
ATOM 678 C C . ARG A 1 84 ? -11.826 2.127 16.980 1.00 94.12 84 ARG A C 1
ATOM 680 O O . ARG A 1 84 ? -12.893 1.864 17.530 1.00 94.12 84 ARG A O 1
ATOM 687 N N . LEU A 1 85 ? -11.202 1.270 16.172 1.00 93.75 85 LEU A N 1
ATOM 688 C CA . LEU A 1 85 ? -11.704 -0.078 15.905 1.00 93.75 85 LEU A CA 1
ATOM 689 C C . LEU A 1 85 ? -11.774 -0.911 17.193 1.00 93.75 85 LEU A C 1
ATOM 691 O O . LEU A 1 85 ? -12.822 -1.481 17.487 1.00 93.75 85 LEU A O 1
ATOM 695 N N . ALA A 1 86 ? -10.720 -0.895 18.013 1.00 92.19 86 ALA A N 1
ATOM 696 C CA . ALA A 1 86 ? -10.690 -1.621 19.284 1.00 92.19 86 ALA A CA 1
ATOM 697 C C . ALA A 1 86 ? -11.740 -1.129 20.301 1.00 92.19 86 ALA A C 1
ATOM 699 O O . ALA A 1 86 ? -12.224 -1.911 21.118 1.00 92.19 86 ALA A O 1
ATOM 700 N N . GLN A 1 87 ? -12.092 0.160 20.270 1.00 90.12 87 GLN A N 1
ATOM 701 C CA . GLN A 1 87 ? -13.169 0.719 21.094 1.00 90.12 87 GLN A CA 1
ATOM 702 C C . GLN A 1 87 ? -14.558 0.318 20.587 1.00 90.12 87 GLN A C 1
ATOM 704 O O . GLN A 1 87 ? -15.449 0.120 21.403 1.00 90.12 87 GLN A O 1
ATOM 709 N N . SER A 1 88 ? -14.733 0.175 19.270 1.00 78.69 88 SER A N 1
ATOM 710 C CA . SER A 1 88 ? -16.004 -0.246 18.661 1.00 78.69 88 SER A CA 1
ATOM 711 C C . SER A 1 88 ? -16.332 -1.734 18.841 1.00 78.69 88 SER A C 1
ATOM 713 O O . SER A 1 88 ? -17.470 -2.134 18.616 1.00 78.69 88 SER A O 1
ATOM 715 N N . ASP A 1 89 ? -15.347 -2.548 19.235 1.00 66.31 89 ASP A N 1
ATOM 716 C CA . ASP A 1 89 ? -15.498 -3.987 19.489 1.00 66.31 89 ASP A CA 1
ATOM 717 C C . ASP A 1 89 ? -15.858 -4.311 20.966 1.00 66.31 89 ASP A C 1
ATOM 719 O O . ASP A 1 89 ? -15.964 -5.487 21.322 1.00 66.31 89 ASP A O 1
ATOM 723 N N . ARG A 1 90 ? -16.028 -3.296 21.832 1.00 55.38 90 ARG A N 1
ATOM 724 C CA . ARG A 1 90 ? -16.458 -3.427 23.242 1.00 55.38 90 ARG A CA 1
ATOM 725 C C . ARG A 1 90 ? -17.906 -2.998 23.437 1.00 55.38 90 ARG A C 1
ATOM 727 O O . ARG A 1 90 ? -18.565 -3.639 24.285 1.00 55.38 90 ARG A O 1
#

pLDDT: mean 93.0, std 6.8, range [55.38, 98.12]

Radius of gyration: 14.07 Å; chains: 1; bounding box: 35×25×41 Å

Sequence (90 aa):
MDERSNLLARHEIVRAYMYALENLPKVLAVCASSRDETDAVQRLRELFNISEIAADGILRLQVIRFIPEQIERVRSELNDIEMRLAQSDR